Protein 3PPT (pdb70)

Solvent-accessible surface area: 7173 Å² total; per-residue (Å²): 20,79,70,0,40,15,64,0,64,26,86,52,57,120,65,34,45,67,10,7,111,34,11,62,17,45,155,93,49,44,133,65,15,70,86,19,84,5,29,2,54,3,126,49,118,69,82,54,10,36,4,86,32,32,38,148,71,96,58,34,88,27,83,14,46,41,56,109,105,30,112,19,59,14,27,53,45,40,159,8,85,0,47,0,92,75,100,59,70,14,0,24,3,41,4,105,37,107,32,71,3,73,14,16,9,52,18,61,155,48,70,0,46,14,50,11,76,3,115,144,29,77,0,34,14,38,3,112,88,48,120,103,178

Secondary structure (DSSP, 8-state):
-GGG-EEEEEEEEESHHHHHHHHT--HHHHHHHHH---EEEEEEETTEEEEEEE-SS-EEEEEEETT--EEEE-TT--EEEEEEEEETTEEEEEEESSS-EEEEEEEETTEEEEEEEETTEEEEEEEEEEP--

Sequence (133 aa):
AADLAGKWILESSSENNFDDYMKAVGVGMMVMMMRRKKMMANAATPPTQEEIKIDGDSSWSIKTSTTFKTTDISSFTIGQEEFDETTTGDGRKIKKTTCKKIDGNAMIQDDDQKGSSPDSSIILLSSREVKKDDGGKMHMILKKVNDVVCTRRIIYYKRRVDLE

InterPro domains:
  IPR000463 Cytosolic fatty-acid binding [PR00178] (5-27)
  IPR000463 Cytosolic fatty-acid binding [PR00178] (64-80)
  IPR000463 Cytosolic fatty-acid binding [PR00178] (110-130)
  IPR000463 Cytosolic fatty-acid binding [PS00214] (7-24)
  IPR000566 Lipocalin/cytosolic fatty-acid binding domain [PF00061] (6-130)
  IPR012674 Calycin [G3DSA:2.40.128.20] (2-132)
  IPR012674 Calycin [SSF50814] (2-131)
  IPR031259 Intracellular lipid binding protein [PTHR11955] (1-130)

Organism: Doryteuthis pealeii (NCBI:txid1051067)

Radius of gyration: 13.93 Å; Cα contacts (8 Å, |Δi|>4): 381; chains: 1; bounding box: 34×40×31 Å

B-factor: mean 17.5, std 8.35, range [8.61, 55.37]

Foldseek 3Di:
DVVVAAKWKWDDKDQVLVVCVLQPADDVVSVQVVPWTWMWHWDDDPQKIKIWIDTPPWIAIDIDGAQDWDWGQDRSGFIWIWHWHDDPQKIKIWTVDVHTKIWIWGDDPQKIWIWIDTDHTIMIIIIHGDDDD

GO terms:
  GO:0005737 cytoplasm (C, EXP)
  GO:0016020 membrane (C, EXP)

CATH classification: 2.40.128.20

Nearest PDB structures (foldseek):
  3ppt-assembly1_A  TM=1.008E+00  e=1.689E-22  Doryteuthis pealeii
  3pp6-assembly1_A  TM=9.993E-01  e=2.659E-20  Doryteuthis pealeii
  7yf1-assembly1_A  TM=9.808E-01  e=2.018E-14  Mus musculus
  7fzt-assembly1_A  TM=9.781E-01  e=6.315E-14  Homo sapiens
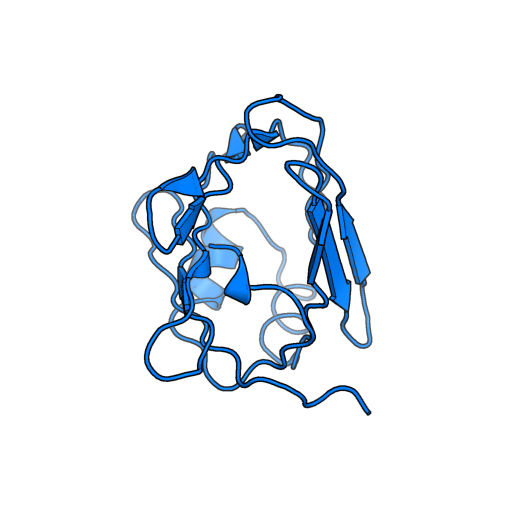  5gkb-assembly1_A  TM=9.488E-01  e=1.789E-13  Drosophila melanogaster

Structure (mmCIF, N/CA/C/O backbone):
data_3PPT
#
_entry.id   3PPT
#
_cell.length_a   40.322
_cell.length_b   49.599
_cell.length_c   60.492
_cell.angle_alpha   90.00
_cell.angle_beta   90.00
_cell.angle_gamma   90.00
#
_symmetry.space_group_name_H-M   'P 21 21 21'
#
loop_
_entity.id
_entity.type
_entity.pdbx_description
1 polymer ReP1-NCXSQ
2 non-polymer 'PALMITOLEIC ACID'
3 water water
#
loop_
_atom_site.group_PDB
_atom_site.id
_atom_site.type_symbol
_atom_site.label_atom_id
_atom_site.label_alt_id
_atom_site.label_comp_id
_atom_site.label_asym_id
_atom_site.label_entity_id
_atom_site.label_seq_id
_atom_site.pdbx_PDB_ins_code
_atom_site.Cartn_x
_atom_site.Cartn_y
_atom_site.C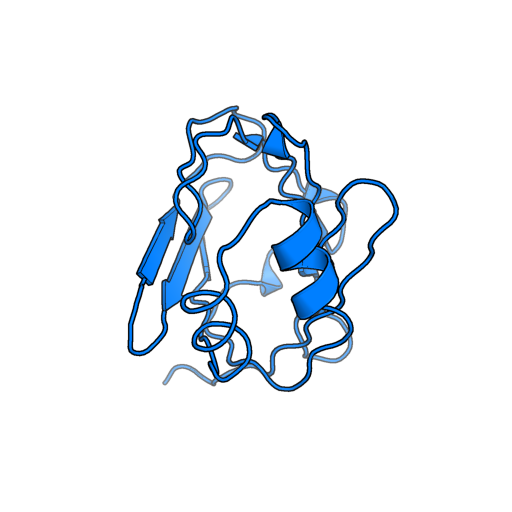artn_z
_atom_site.occupancy
_atom_site.B_iso_or_equiv
_atom_site.auth_seq_id
_atom_site.auth_comp_id
_atom_site.auth_asym_id
_atom_site.auth_atom_id
_atom_site.pdbx_PDB_model_num
ATOM 1 N N . ALA A 1 1 ? 31.236 43.966 -4.573 1.00 17.70 2 ALA A N 1
ATOM 2 C CA . ALA A 1 1 ? 29.861 43.971 -4.087 1.00 16.42 2 ALA A CA 1
ATOM 3 C C . ALA A 1 1 ? 28.997 42.922 -4.784 1.00 15.84 2 ALA A C 1
ATOM 4 O O . ALA A 1 1 ? 27.798 42.832 -4.517 1.00 16.08 2 ALA A O 1
ATOM 6 N N . ALA A 1 2 ? 29.601 42.125 -5.664 1.00 15.68 3 ALA A N 1
ATOM 7 C CA . ALA A 1 2 ? 28.856 41.173 -6.490 1.00 16.42 3 ALA A CA 1
ATOM 8 C C . ALA A 1 2 ? 28.097 40.109 -5.694 1.00 16.36 3 ALA A C 1
ATOM 9 O O . ALA A 1 2 ? 27.090 39.572 -6.166 1.00 17.01 3 ALA A O 1
ATOM 11 N N . ASP A 1 3 ? 28.578 39.793 -4.498 1.00 14.80 4 ASP A N 1
ATOM 12 C CA . ASP A 1 3 ? 27.920 38.792 -3.667 1.00 15.52 4 ASP A CA 1
ATOM 13 C C . ASP A 1 3 ? 26.643 39.272 -2.975 1.00 14.99 4 ASP A C 1
ATOM 14 O O . ASP A 1 3 ? 25.991 38.514 -2.260 1.00 15.48 4 ASP A O 1
ATOM 19 N N . LEU A 1 4 ? 26.265 40.531 -3.184 1.00 13.99 5 LEU A N 1
ATOM 20 C CA . LEU A 1 4 ? 24.974 41.009 -2.703 1.00 12.60 5 LEU A CA 1
ATOM 21 C C . LEU A 1 4 ? 23.825 40.354 -3.461 1.00 13.36 5 LEU A C 1
ATOM 22 O O . LEU A 1 4 ? 22.700 40.343 -2.988 1.00 12.79 5 LEU A O 1
ATOM 27 N N . ALA A 1 5 ? 24.119 39.789 -4.631 1.00 13.36 6 ALA A N 1
ATOM 28 C CA . ALA A 1 5 ? 23.091 39.096 -5.402 1.00 14.65 6 ALA A CA 1
ATOM 29 C C . ALA A 1 5 ? 22.467 37.962 -4.602 1.00 14.63 6 ALA A C 1
ATOM 30 O O . ALA A 1 5 ? 23.160 37.223 -3.895 1.00 14.61 6 ALA A O 1
ATOM 32 N N . GLY A 1 6 ? 21.153 37.840 -4.722 1.00 13.96 7 GLY A N 1
ATOM 33 C CA . GLY A 1 6 ? 20.419 36.731 -4.137 1.00 14.14 7 GLY A CA 1
ATOM 34 C C . GLY A 1 6 ? 19.257 37.231 -3.307 1.00 13.08 7 GLY A C 1
ATOM 35 O O . GLY A 1 6 ? 18.761 38.344 -3.515 1.00 14.09 7 GLY A O 1
ATOM 36 N N . LYS A 1 7 ? 18.819 36.409 -2.361 1.00 12.37 8 LYS A N 1
ATOM 37 C CA . LYS A 1 7 ? 17.681 36.754 -1.520 1.00 11.71 8 LYS A CA 1
ATOM 38 C C . LYS A 1 7 ? 18.105 36.829 -0.064 1.00 11.71 8 LYS A C 1
ATOM 39 O O . LYS A 1 7 ? 18.936 36.036 0.402 1.00 12.49 8 LYS A O 1
ATOM 45 N N . TRP A 1 8 ? 17.521 37.788 0.649 1.00 11.17 9 TRP A N 1
ATOM 46 C CA . TRP A 1 8 ? 17.914 38.141 2.004 1.00 10.79 9 TRP A CA 1
ATOM 47 C C . TRP A 1 8 ? 16.661 38.356 2.836 1.00 10.85 9 TRP A C 1
ATOM 48 O O . TRP A 1 8 ? 15.664 38.856 2.322 1.00 11.69 9 TRP A O 1
ATOM 59 N N . ILE A 1 9 ? 16.710 38.028 4.121 1.00 11.26 10 ILE A N 1
ATOM 60 C CA . ILE A 1 9 ? 15.583 38.306 5.015 1.00 11.33 10 ILE A CA 1
ATOM 61 C C . ILE A 1 9 ? 16.087 38.954 6.310 1.00 10.35 10 ILE A C 1
ATOM 62 O O . ILE A 1 9 ? 17.144 38.593 6.816 1.00 10.96 10 ILE A O 1
ATOM 67 N N . LEU A 1 10 ? 15.349 39.933 6.828 1.00 10.06 11 LEU A N 1
ATOM 68 C CA . LEU A 1 10 ? 15.825 40.690 7.978 1.00 10.40 11 LEU A CA 1
ATOM 69 C C . LEU A 1 10 ? 16.026 39.795 9.189 1.00 10.77 11 LEU A C 1
ATOM 70 O O . LEU A 1 10 ? 15.136 39.021 9.532 1.00 12.10 11 LEU A O 1
ATOM 75 N N . GLU A 1 11 ? 17.175 39.938 9.843 1.00 11.22 12 GLU A N 1
ATOM 76 C CA . GLU A 1 11 ? 17.462 39.231 11.088 1.00 12.90 12 GLU A CA 1
ATOM 77 C C . GLU A 1 11 ? 17.507 40.149 12.317 1.00 13.45 12 GLU A C 1
ATOM 78 O O . GLU A 1 11 ? 16.971 39.801 13.372 1.00 15.73 12 GLU A O 1
ATOM 84 N N A SER A 1 12 ? 18.136 41.315 12.184 0.69 12.67 13 SER A N 1
ATOM 85 N N B SER A 1 12 ? 18.146 41.309 12.172 0.31 13.22 13 SER A N 1
ATOM 86 C CA A SER A 1 12 ? 18.235 42.243 13.305 0.69 12.85 13 SER A CA 1
ATOM 87 C CA B SER A 1 12 ? 18.295 42.252 13.275 0.31 13.31 13 SER A CA 1
ATOM 88 C C A SER A 1 12 ? 18.202 43.683 12.831 0.69 12.15 13 SER A C 1
ATOM 89 C C B SER A 1 12 ? 18.142 43.687 12.802 0.31 12.76 13 SER A C 1
ATOM 90 O O A SER A 1 12 ? 18.551 43.985 11.690 0.69 11.19 13 SER A O 1
ATOM 91 O O B SER A 1 12 ? 18.347 43.990 11.628 0.31 12.76 13 SER A O 1
ATOM 96 N N . SER A 1 13 ? 17.797 44.572 13.730 1.00 12.24 14 SER A N 1
ATOM 97 C CA . SER A 1 13 ? 17.672 45.981 13.411 1.00 12.51 14 SER A CA 1
ATOM 98 C C . SER A 1 13 ? 17.985 46.829 14.632 1.00 13.85 14 SER A C 1
ATOM 99 O O . SER A 1 13 ? 17.574 46.507 15.745 1.00 15.50 14 SER A O 1
ATOM 102 N N . GLU A 1 14 ? 18.698 47.929 14.404 1.00 12.75 15 GLU A N 1
ATOM 103 C CA . GLU A 1 14 ? 19.023 48.884 15.447 1.00 12.87 15 GLU A CA 1
ATOM 104 C C . GLU A 1 14 ? 18.765 50.301 14.937 1.00 12.33 15 GLU A C 1
ATOM 105 O O . GLU A 1 14 ? 19.280 50.686 13.879 1.00 12.70 15 GLU A O 1
ATOM 111 N N A ASN A 1 15 ? 17.930 51.028 15.678 0.60 12.44 16 ASN A N 1
ATOM 112 N N B ASN A 1 15 ? 17.973 51.070 15.685 0.40 12.97 16 ASN A N 1
ATOM 113 C CA A ASN A 1 15 ? 17.667 52.455 15.460 0.60 12.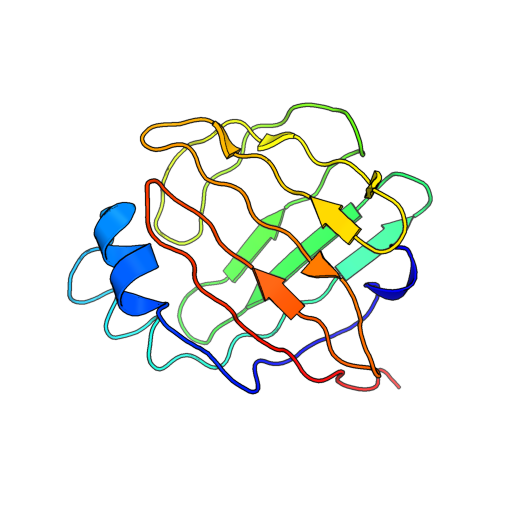67 16 ASN A CA 1
ATOM 114 C CA B ASN A 1 15 ? 17.717 52.495 15.405 0.40 13.41 16 ASN A CA 1
ATOM 115 C C A ASN A 1 15 ? 16.861 52.784 14.198 0.60 12.06 16 ASN A C 1
ATOM 116 C C B ASN A 1 15 ? 16.826 52.807 14.202 0.40 12.44 16 ASN A C 1
ATOM 117 O O A ASN A 1 15 ? 16.931 53.898 13.687 0.60 12.10 16 ASN A O 1
ATOM 118 O O B ASN A 1 15 ? 16.809 53.942 13.729 0.40 12.25 16 ASN A O 1
ATOM 127 N N . PHE A 1 16 ? 16.082 51.825 13.710 1.00 12.30 17 PHE A N 1
ATOM 128 C CA . PHE A 1 16 ? 15.243 52.059 12.532 1.00 11.03 17 PHE A CA 1
ATOM 129 C C . PHE A 1 16 ? 14.138 53.083 12.800 1.00 10.57 17 PHE A C 1
ATOM 130 O O . PHE A 1 16 ? 13.808 53.879 11.926 1.00 10.74 17 PHE A O 1
ATOM 138 N N . ASP A 1 17 ? 13.571 53.077 14.005 1.00 11.16 18 ASP A N 1
ATOM 139 C CA . ASP A 1 17 ? 12.496 54.021 14.303 1.00 11.60 18 ASP A CA 1
ATOM 140 C C . ASP A 1 17 ? 12.998 55.475 14.214 1.00 11.05 18 ASP A C 1
ATOM 141 O O . ASP A 1 17 ? 12.334 56.334 13.624 1.00 11.35 18 ASP A O 1
ATOM 146 N N . ASP A 1 18 ? 14.168 55.750 14.786 1.00 11.65 19 ASP A N 1
ATOM 147 C CA . ASP A 1 18 ? 14.725 57.097 14.688 1.00 12.80 19 ASP A CA 1
ATOM 148 C C . ASP A 1 18 ? 15.072 57.475 13.239 1.00 12.10 19 ASP A C 1
ATOM 149 O O . ASP A 1 18 ? 14.899 58.629 12.852 1.00 13.12 19 ASP A O 1
ATOM 154 N N . TYR A 1 19 ? 15.544 56.511 12.444 1.00 11.73 20 TYR A N 1
ATOM 155 C CA . TYR A 1 19 ? 15.779 56.746 11.024 1.00 10.94 20 TYR A CA 1
ATOM 156 C C . TYR A 1 19 ? 14.467 57.199 10.361 1.00 11.32 20 TYR A C 1
ATOM 157 O O . TYR A 1 19 ? 14.416 58.224 9.662 1.00 11.49 20 TYR A O 1
ATOM 166 N N . MET A 1 20 ? 13.401 56.428 10.570 1.00 10.55 21 MET A N 1
ATOM 167 C CA . MET A 1 20 ? 12.115 56.774 9.984 1.00 11.07 21 MET A CA 1
ATOM 168 C C . MET A 1 20 ? 11.582 58.125 10.473 1.00 11.49 21 MET A C 1
ATOM 169 O O . MET A 1 20 ? 11.038 58.884 9.681 1.00 11.74 21 MET A O 1
ATOM 174 N N . LYS A 1 21 ? 11.740 58.431 11.760 1.00 11.52 22 LYS A N 1
ATOM 175 C CA . LYS A 1 21 ? 11.322 59.739 12.265 1.00 13.30 22 LYS A CA 1
ATOM 176 C C . LYS A 1 21 ? 12.079 60.860 11.558 1.00 13.56 22 LYS A C 1
ATOM 177 O O . LYS A 1 21 ? 11.492 61.875 11.201 1.00 15.02 22 LYS A O 1
ATOM 183 N N . ALA A 1 22 ? 13.371 60.654 11.315 1.00 13.32 23 ALA A N 1
ATOM 184 C CA . ALA A 1 22 ? 14.206 61.685 10.707 1.00 13.77 23 ALA A CA 1
ATOM 185 C C . ALA A 1 22 ? 13.788 61.961 9.267 1.00 14.27 23 ALA A C 1
ATOM 186 O O . ALA A 1 22 ? 13.918 63.088 8.797 1.00 16.62 23 ALA A O 1
ATOM 188 N N . VAL A 1 23 ? 13.271 60.952 8.566 1.00 13.09 24 VAL A N 1
ATOM 189 C CA . VAL A 1 23 ? 12.835 61.181 7.187 1.00 13.55 24 VAL A CA 1
ATOM 190 C C . V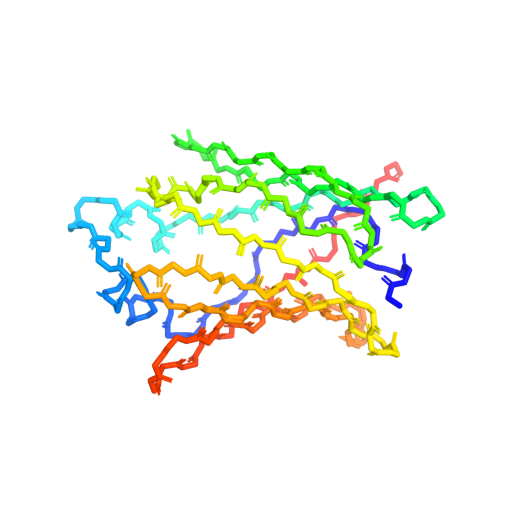AL A 1 23 ? 11.349 61.531 7.099 1.00 14.95 24 VAL A C 1
ATOM 191 O O . VAL A 1 23 ? 10.841 61.804 6.017 1.00 17.03 24 VAL A O 1
ATOM 195 N N . GLY A 1 24 ? 10.658 61.532 8.237 1.00 13.50 25 GLY A N 1
ATOM 196 C CA . GLY A 1 24 ? 9.295 62.037 8.289 1.00 13.91 25 GLY A CA 1
ATOM 197 C C . GLY A 1 24 ? 8.184 61.005 8.185 1.00 13.47 25 GLY A C 1
ATOM 198 O O . GLY A 1 24 ? 7.038 61.361 7.903 1.00 15.23 25 GLY A O 1
ATOM 199 N N . VAL A 1 25 ? 8.493 59.730 8.418 1.00 12.86 26 VAL A N 1
ATOM 200 C CA . VAL A 1 25 ? 7.464 58.689 8.341 1.00 12.86 26 VAL A CA 1
ATOM 201 C C . VAL A 1 25 ? 6.442 58.867 9.461 1.00 13.18 26 VAL A C 1
ATOM 202 O O . VAL A 1 25 ? 6.805 59.107 10.610 1.00 13.91 26 VAL A O 1
ATOM 206 N N . GLY A 1 26 ? 5.162 58.753 9.114 1.00 13.21 27 GLY A N 1
ATOM 207 C CA . GLY A 1 26 ? 4.084 58.900 10.064 1.00 14.83 27 GLY A CA 1
ATOM 208 C C . GLY A 1 26 ? 3.953 57.736 11.022 1.00 14.03 27 GLY A C 1
ATOM 209 O O . GLY A 1 26 ? 4.540 56.676 10.845 1.00 13.30 27 GLY A O 1
ATOM 210 N N . MET A 1 27 ? 3.134 57.938 12.034 1.00 14.70 28 MET A N 1
ATOM 211 C CA A MET A 1 27 ? 2.996 56.985 13.122 0.71 15.58 28 MET A CA 1
ATOM 212 C CA B MET A 1 27 ? 3.021 56.984 13.121 0.29 15.02 28 MET A CA 1
ATOM 213 C C . MET A 1 27 ? 2.552 55.586 12.686 1.00 13.96 28 MET A C 1
ATOM 214 O O . MET A 1 27 ? 3.146 54.573 13.078 1.00 13.47 28 MET A O 1
ATOM 223 N N . VAL A 1 28 ? 1.499 55.522 11.885 1.00 14.14 29 VAL A N 1
ATOM 224 C CA . VAL A 1 28 ? 0.952 54.233 11.487 1.00 13.91 29 VAL A CA 1
ATOM 225 C C . VAL A 1 28 ? 1.948 53.460 10.625 1.00 12.77 29 VAL A C 1
ATOM 226 O O . VAL A 1 28 ? 2.160 52.258 10.822 1.00 13.20 29 VAL A O 1
ATOM 230 N N A MET A 1 29 ? 2.562 54.152 9.669 0.55 11.41 30 MET A N 1
ATOM 231 N N B MET A 1 29 ? 2.592 54.148 9.689 0.36 13.61 30 MET A N 1
ATOM 232 N N C MET A 1 29 ? 2.564 54.140 9.664 0.09 14.14 30 MET A N 1
ATOM 233 C CA A MET A 1 29 ? 3.531 53.506 8.796 0.55 11.28 30 MET A CA 1
ATOM 234 C CA B MET A 1 29 ? 3.575 53.480 8.850 0.36 15.12 30 MET A CA 1
ATOM 235 C CA C MET A 1 29 ? 3.521 53.478 8.785 0.09 15.55 30 MET A CA 1
ATOM 236 C C A MET A 1 29 ? 4.755 53.047 9.581 0.55 10.14 30 MET A C 1
ATOM 237 C C B MET A 1 29 ? 4.802 53.032 9.649 0.36 13.61 30 MET A C 1
ATOM 238 C C C MET A 1 29 ? 4.874 53.289 9.466 0.09 15.78 30 MET A C 1
ATOM 239 O O A MET A 1 29 ? 5.293 51.968 9.314 0.55 10.35 30 MET A O 1
ATOM 240 O O B MET A 1 29 ? 5.369 51.972 9.371 0.36 13.67 30 MET A O 1
ATOM 241 O O C MET A 1 29 ? 5.488 52.227 9.364 0.09 15.98 30 MET A O 1
ATOM 254 N N A ARG A 1 30 ? 5.186 53.838 10.564 0.55 9.51 31 ARG A N 1
ATOM 255 N N B ARG A 1 30 ? 5.203 53.817 10.648 0.36 12.38 31 ARG A N 1
ATOM 256 C CA A ARG A 1 30 ? 6.289 53.388 11.413 0.55 10.18 31 ARG A CA 1
ATOM 257 C CA B ARG A 1 30 ? 6.309 53.398 11.510 0.36 11.95 31 ARG A CA 1
ATOM 258 C C A ARG A 1 30 ? 5.927 52.127 12.193 0.55 9.22 31 ARG A C 1
ATOM 259 C C B ARG A 1 30 ? 6.000 52.088 12.234 0.36 11.52 31 ARG A C 1
ATOM 260 O O A ARG A 1 30 ? 6.753 51.231 12.344 0.55 9.29 31 ARG A O 1
ATOM 261 O O B ARG A 1 30 ? 6.855 51.209 12.319 0.36 12.18 31 ARG A O 1
ATOM 276 N N A LYS A 1 31 ? 4.693 52.051 12.681 0.55 9.14 32 LYS A N 1
ATOM 277 N N B LYS A 1 31 ? 4.780 51.958 12.750 0.36 10.79 32 LYS A N 1
ATOM 278 C CA A LYS A 1 31 ? 4.239 50.855 13.381 0.55 10.40 32 LYS A CA 1
ATOM 279 C CA B LYS A 1 31 ? 4.373 50.722 13.414 0.36 10.47 32 LYS A CA 1
ATOM 280 C C A LYS A 1 31 ? 4.407 49.629 12.483 0.55 10.59 32 LYS A C 1
ATOM 281 C C B LYS A 1 31 ? 4.524 49.544 12.454 0.36 10.20 32 LYS A C 1
ATOM 282 O O A LYS A 1 31 ? 4.969 48.609 12.891 0.55 11.34 32 LYS A O 1
ATOM 283 O O B LYS A 1 31 ? 5.133 48.526 12.788 0.36 9.99 32 LYS A O 1
ATOM 294 N N A MET A 1 32 ? 3.932 49.744 11.248 0.55 10.56 33 MET A N 1
ATOM 295 N N B MET A 1 32 ? 3.963 49.691 11.259 0.36 10.42 33 MET A N 1
ATOM 296 C CA A MET A 1 32 ? 4.004 48.635 10.301 0.55 10.69 33 MET A CA 1
ATOM 297 C CA B MET A 1 32 ? 4.001 48.627 10.261 0.36 10.60 33 MET A CA 1
ATOM 298 C C A MET A 1 32 ? 5.445 48.294 9.923 0.55 10.05 33 MET A C 1
ATOM 299 C C B MET A 1 32 ? 5.431 48.288 9.855 0.36 10.23 33 MET A C 1
ATOM 300 O O A MET A 1 32 ? 5.835 47.129 9.904 0.55 10.72 33 MET A O 1
ATOM 301 O O B MET A 1 32 ? 5.803 47.121 9.758 0.36 10.78 33 MET A O 1
ATOM 310 N N . ALA A 1 33 ? 6.237 49.317 9.630 1.00 10.39 34 ALA A N 1
ATOM 311 C CA . ALA A 1 33 ? 7.602 49.116 9.189 1.00 10.76 34 ALA A CA 1
ATOM 312 C C . ALA A 1 33 ? 8.483 48.548 10.288 1.00 11.21 34 ALA A C 1
ATOM 313 O O . ALA A 1 33 ? 9.310 47.689 10.010 1.00 12.68 34 ALA A O 1
ATOM 315 N N . ASN A 1 34 ? 8.318 49.022 11.526 1.00 11.64 35 ASN A N 1
ATOM 316 C CA . ASN A 1 34 ? 9.089 48.477 12.637 1.00 12.21 35 ASN A CA 1
ATOM 317 C C . ASN A 1 34 ? 8.810 46.990 12.850 1.00 13.14 35 ASN A C 1
ATOM 318 O O . ASN A 1 34 ? 9.722 46.220 13.176 1.00 14.78 35 ASN A O 1
ATOM 323 N N . ALA A 1 35 ? 7.553 46.588 12.667 1.00 12.65 36 ALA A N 1
ATOM 324 C CA . ALA A 1 35 ? 7.140 45.208 12.903 1.00 13.91 36 ALA A CA 1
ATOM 325 C C . ALA A 1 35 ? 7.453 44.286 11.731 1.00 13.76 36 ALA A C 1
ATOM 326 O O . ALA A 1 35 ? 7.362 43.071 11.862 1.00 15.84 36 ALA A O 1
ATOM 328 N N . ALA A 1 36 ? 7.801 44.861 10.585 1.00 12.51 37 ALA A N 1
ATOM 329 C CA . ALA A 1 36 ? 8.003 44.075 9.375 1.00 12.39 37 ALA A CA 1
ATOM 330 C C . ALA A 1 36 ? 9.250 43.200 9.429 1.00 12.47 37 ALA A C 1
ATOM 331 O O . ALA A 1 36 ? 10.214 43.497 10.141 1.00 12.67 37 ALA A O 1
ATOM 333 N N . THR A 1 37 ? 9.235 42.148 8.621 1.00 12.74 38 THR A N 1
ATOM 334 C CA . THR A 1 37 ? 10.409 41.313 8.396 1.00 13.43 38 THR A CA 1
ATOM 335 C C . THR A 1 37 ? 10.642 41.264 6.891 1.00 12.14 38 THR A C 1
ATOM 336 O O . THR A 1 37 ? 10.325 40.280 6.232 1.00 13.11 38 THR A O 1
ATOM 340 N N A PRO A 1 38 ? 11.206 42.338 6.336 0.57 10.47 39 PRO A N 1
ATOM 341 N N B PRO A 1 38 ? 11.198 42.349 6.334 0.43 11.39 39 PRO A N 1
ATOM 342 C CA A PRO A 1 38 ? 11.319 42.422 4.879 0.57 10.15 39 PRO A CA 1
ATOM 343 C CA B PRO A 1 38 ? 11.302 42.436 4.876 0.43 11.27 39 PRO A CA 1
ATOM 344 C C A PRO A 1 38 ? 12.298 41.435 4.275 0.57 9.35 39 PRO A C 1
ATOM 345 C C B PRO A 1 38 ? 12.294 41.456 4.272 0.43 10.22 39 PRO A C 1
ATOM 346 O O A PRO A 1 38 ? 13.260 40.988 4.919 0.57 10.62 39 PRO A O 1
ATOM 347 O O B PRO A 1 38 ? 13.255 41.029 4.922 0.43 11.26 39 PRO A O 1
ATOM 354 N N . THR A 1 39 ? 12.048 41.113 3.015 1.00 9.50 40 THR A N 1
ATOM 355 C CA . THR A 1 39 ? 13.041 40.438 2.200 1.00 9.79 40 THR A CA 1
ATOM 356 C C . THR A 1 39 ? 13.595 41.430 1.187 1.00 10.05 40 THR A C 1
ATOM 357 O O . THR A 1 39 ? 12.897 42.355 0.754 1.00 11.01 40 THR A O 1
ATOM 361 N N . GLN A 1 40 ? 14.842 41.214 0.791 1.00 9.78 41 GLN A N 1
ATOM 362 C CA . GLN A 1 40 ? 15.417 41.917 -0.348 1.00 10.36 41 GLN A CA 1
ATOM 363 C C . GLN A 1 40 ? 15.885 40.888 -1.355 1.00 10.85 41 GLN A C 1
ATOM 364 O O . GLN A 1 40 ? 16.555 39.905 -0.999 1.00 12.01 41 GLN A O 1
ATOM 370 N N A GLU A 1 41 ? 15.496 41.076 -2.609 0.39 11.50 42 GLU A N 1
ATOM 371 N N B GLU A 1 41 ? 15.547 41.123 -2.614 0.61 11.06 42 GLU A N 1
ATOM 372 C CA A GLU A 1 41 ? 16.035 40.260 -3.683 0.39 12.23 42 GLU A CA 1
ATOM 373 C CA B GLU A 1 41 ? 16.030 40.295 -3.700 0.61 11.31 42 GLU A CA 1
ATOM 374 C C A GLU A 1 41 ? 16.821 41.161 -4.612 0.39 11.90 42 GLU A C 1
ATOM 375 C C B GLU A 1 41 ? 16.821 41.170 -4.635 0.61 11.52 42 GLU A C 1
ATOM 376 O O A GLU A 1 41 ? 16.294 42.139 -5.143 0.39 11.89 42 GLU A O 1
ATOM 377 O O B GLU A 1 41 ? 16.302 42.146 -5.183 0.61 11.82 42 GLU A O 1
ATOM 388 N N . ILE A 1 42 ? 18.093 40.825 -4.783 1.00 11.81 43 ILE A N 1
ATOM 389 C CA . ILE A 1 42 ? 19.032 41.659 -5.505 1.00 12.11 43 ILE A CA 1
ATOM 390 C C . ILE A 1 42 ? 19.536 40.877 -6.704 1.00 12.61 43 ILE A C 1
ATOM 391 O O . ILE A 1 42 ? 19.973 39.726 -6.577 1.00 13.59 43 ILE A O 1
ATOM 396 N N . LYS A 1 43 ? 19.432 41.498 -7.871 1.00 13.04 44 LYS A N 1
ATOM 397 C CA . LYS A 1 43 ? 19.926 40.914 -9.111 1.00 14.79 44 LYS A CA 1
ATOM 398 C C . LYS A 1 43 ? 20.982 41.829 -9.696 1.00 14.14 44 LYS A C 1
ATOM 399 O O . LYS A 1 43 ? 20.856 43.057 -9.625 1.00 13.26 44 LYS A O 1
ATOM 405 N N . ILE A 1 44 ? 22.029 41.230 -10.258 1.00 13.99 45 ILE A N 1
ATOM 406 C CA . ILE A 1 44 ? 23.131 41.987 -10.823 1.00 14.53 45 ILE A CA 1
ATOM 407 C C . ILE A 1 44 ? 23.513 41.383 -12.160 1.00 15.09 45 ILE A C 1
ATOM 408 O O . ILE A 1 44 ? 23.718 40.168 -12.271 1.00 16.24 45 ILE A O 1
ATOM 413 N N . ASP A 1 45 ? 23.584 42.230 -13.179 1.00 15.89 46 ASP A N 1
ATOM 414 C CA . ASP A 1 45 ? 24.064 41.819 -14.496 1.00 17.59 46 ASP A CA 1
ATOM 415 C C . ASP A 1 45 ? 25.035 42.901 -14.961 1.00 18.31 46 ASP A C 1
ATOM 416 O O . ASP A 1 45 ? 24.619 43.965 -15.427 1.00 18.08 46 ASP A O 1
ATOM 421 N N . GLY A 1 46 ? 26.330 42.631 -14.824 1.00 19.70 47 GLY A N 1
ATOM 422 C CA . GLY A 1 46 ? 27.340 43.629 -15.125 1.00 19.94 47 GLY A CA 1
ATOM 423 C C . GLY A 1 46 ? 27.194 44.800 -14.171 1.00 20.21 47 GLY A C 1
ATOM 424 O O . GLY A 1 46 ? 27.286 44.627 -12.953 1.00 21.90 47 GLY A O 1
ATOM 425 N N . ASP A 1 47 ? 26.946 45.990 -14.711 1.00 18.73 48 ASP A N 1
ATOM 426 C CA . ASP A 1 47 ? 26.713 47.158 -13.862 1.00 18.27 48 ASP A CA 1
ATOM 427 C C . ASP A 1 47 ? 25.230 47.509 -13.737 1.00 16.91 48 ASP A C 1
ATOM 428 O O . ASP A 1 47 ? 24.878 48.603 -13.302 1.00 16.63 48 ASP A O 1
ATOM 433 N N A SER A 1 48 ? 24.372 46.581 -14.149 0.54 16.07 49 SER A N 1
ATOM 434 N N B SER A 1 48 ? 24.375 46.561 -14.107 0.46 16.33 49 SER A N 1
ATOM 435 C CA A SER A 1 48 ? 22.933 46.737 -13.987 0.54 14.93 49 SER A CA 1
ATOM 436 C CA B SER A 1 48 ? 22.932 46.725 -14.005 0.46 15.38 49 SER A CA 1
ATOM 437 C C A SER A 1 48 ? 22.473 46.007 -12.732 0.54 14.20 49 SER A C 1
ATOM 438 C C B SER A 1 48 ? 22.412 45.984 -12.772 0.46 14.32 49 SER A C 1
ATOM 439 O O A SER A 1 48 ? 22.822 44.844 -12.510 0.54 14.72 49 SER A O 1
ATOM 440 O O B SER A 1 48 ? 22.667 44.788 -12.604 0.46 14.56 49 SER A O 1
ATOM 445 N N . TRP A 1 49 ? 21.685 46.699 -11.917 1.00 12.73 50 TRP A N 1
ATOM 446 C CA . TRP A 1 49 ? 21.182 46.150 -10.662 1.00 12.27 50 TRP A CA 1
ATOM 447 C C . TRP A 1 49 ? 19.676 46.283 -10.561 1.00 11.51 50 TRP A C 1
ATOM 448 O O . TRP A 1 49 ? 19.087 47.210 -11.109 1.00 12.71 50 TRP A O 1
ATOM 459 N N . SER A 1 50 ? 19.057 45.361 -9.831 1.00 12.57 51 SER A N 1
ATOM 460 C CA . SER A 1 50 ? 17.703 45.589 -9.348 1.00 13.22 51 SER A CA 1
ATOM 461 C C . SER A 1 50 ? 17.571 45.112 -7.914 1.00 12.02 51 SER A C 1
ATOM 462 O O . SER A 1 50 ? 18.216 44.143 -7.504 1.00 12.28 51 SER A O 1
ATOM 465 N N . ILE A 1 51 ? 16.751 45.818 -7.148 1.00 11.09 52 ILE A N 1
ATOM 466 C CA . ILE A 1 51 ? 16.505 45.448 -5.759 1.00 10.59 52 ILE A CA 1
ATOM 467 C C . ILE A 1 51 ? 15.020 45.536 -5.472 1.00 10.39 52 ILE A C 1
ATOM 468 O O . ILE A 1 51 ? 14.412 46.604 -5.605 1.00 10.13 52 ILE A O 1
ATOM 473 N N . LYS A 1 52 ? 14.440 44.400 -5.094 1.00 10.30 53 LYS A N 1
ATOM 474 C CA . LYS A 1 52 ? 13.041 44.331 -4.686 1.00 10.45 53 LYS A CA 1
ATOM 475 C C . LYS A 1 52 ? 12.991 44.126 -3.182 1.00 9.50 53 LYS A C 1
ATOM 476 O O . LYS A 1 52 ? 13.537 43.148 -2.664 1.00 10.39 53 LYS A O 1
ATOM 482 N N . THR A 1 53 ? 12.338 45.049 -2.481 1.00 9.66 54 THR A N 1
ATOM 483 C CA . THR A 1 53 ? 12.176 44.929 -1.033 1.00 10.15 54 THR A CA 1
ATOM 484 C C . THR A 1 53 ? 10.709 44.694 -0.754 1.00 9.98 54 THR A C 1
ATOM 485 O O . THR A 1 53 ? 9.877 45.522 -1.121 1.00 11.08 54 THR A O 1
ATOM 489 N N . SER A 1 54 ? 10.400 43.563 -0.124 1.00 8.84 55 SER A N 1
ATOM 490 C CA . SER A 1 54 ? 9.011 43.117 0.034 1.00 10.20 55 SER A CA 1
ATOM 491 C C . SER A 1 54 ? 8.610 42.995 1.495 1.00 9.20 55 SER A C 1
ATOM 492 O O . SER A 1 54 ? 9.381 42.498 2.313 1.00 10.04 55 SER A O 1
ATOM 495 N N . THR A 1 55 ? 7.393 43.435 1.810 1.00 10.08 56 THR A N 1
ATOM 496 C CA . THR A 1 55 ? 6.764 43.201 3.107 1.00 9.71 56 THR A CA 1
ATOM 497 C C . THR A 1 55 ? 5.306 42.824 2.856 1.00 10.54 56 THR A C 1
ATOM 498 O O . THR A 1 55 ? 4.853 42.826 1.718 1.00 10.27 56 THR A O 1
ATOM 502 N N . THR A 1 56 ? 4.554 42.568 3.921 1.00 10.40 57 THR A N 1
ATOM 503 C CA . THR A 1 56 ? 3.148 42.217 3.750 1.00 11.29 57 THR A CA 1
ATOM 504 C C . THR A 1 56 ? 2.279 43.393 3.315 1.00 10.23 57 THR A C 1
ATOM 505 O O . THR A 1 56 ? 1.159 43.178 2.852 1.00 11.67 57 THR A O 1
ATOM 509 N N . PHE A 1 57 ? 2.780 44.621 3.478 1.00 9.89 58 PHE A N 1
ATOM 510 C CA . PHE A 1 57 ? 1.969 45.821 3.252 1.00 10.54 58 PHE A CA 1
ATOM 511 C C . PHE A 1 57 ? 2.490 46.724 2.137 1.00 11.43 58 PHE A C 1
ATOM 512 O O . PHE A 1 57 ? 1.763 47.595 1.681 1.00 13.11 58 PHE A O 1
ATOM 520 N N . LYS A 1 58 ? 3.738 46.526 1.711 1.00 11.19 59 LYS A N 1
ATOM 521 C CA . LYS A 1 58 ? 4.366 47.406 0.724 1.00 11.48 59 LYS A CA 1
ATOM 522 C C . LYS A 1 58 ? 5.584 46.745 0.096 1.00 11.17 59 LYS A C 1
ATOM 523 O O . LYS A 1 58 ? 6.380 46.116 0.788 1.00 12.11 59 LYS A O 1
ATOM 529 N N . THR A 1 59 ? 5.733 46.912 -1.212 1.00 10.82 60 THR A N 1
ATOM 530 C CA . THR A 1 59 ? 6.929 46.464 -1.925 1.00 11.75 60 THR A CA 1
ATOM 531 C C . THR A 1 59 ? 7.529 47.625 -2.695 1.00 11.63 60 THR A C 1
ATOM 532 O O . THR A 1 59 ? 6.798 48.436 -3.273 1.00 13.69 60 THR A O 1
ATOM 536 N N . THR A 1 60 ? 8.853 47.734 -2.668 1.00 11.25 61 THR A N 1
ATOM 537 C CA . THR A 1 60 ? 9.557 48.674 -3.525 1.00 11.46 61 THR A CA 1
ATOM 538 C C . THR A 1 60 ? 10.409 47.912 -4.521 1.00 11.52 61 THR A C 1
ATOM 539 O O . THR A 1 60 ? 10.915 46.824 -4.233 1.00 11.41 61 THR A O 1
ATOM 543 N N . ASP A 1 61 ? 10.555 48.505 -5.697 1.00 13.16 62 ASP A N 1
ATOM 544 C CA . ASP A 1 61 ? 11.395 47.967 -6.745 1.00 14.72 62 ASP A CA 1
ATOM 545 C C . ASP A 1 61 ? 12.210 49.092 -7.320 1.00 15.29 62 ASP A C 1
ATOM 546 O O . ASP A 1 61 ? 11.668 50.143 -7.681 1.00 18.72 62 ASP A O 1
ATOM 551 N N . ILE A 1 62 ? 13.512 48.882 -7.424 1.00 13.54 63 ILE A N 1
ATOM 552 C CA . ILE A 1 62 ? 14.332 49.820 -8.155 1.00 13.49 63 ILE A CA 1
ATOM 553 C C . ILE A 1 62 ? 15.256 49.068 -9.093 1.00 12.63 63 ILE A C 1
ATOM 554 O O . ILE A 1 62 ? 15.657 47.927 -8.824 1.00 12.66 63 ILE A O 1
ATOM 559 N N A SER A 1 63 ? 15.572 49.696 -10.218 0.68 12.37 64 SER A N 1
ATOM 560 N N B SER A 1 63 ? 15.580 49.718 -10.204 0.32 12.66 64 SER A N 1
ATOM 561 C CA A SER A 1 63 ? 16.596 49.171 -11.109 0.68 12.12 64 SER A CA 1
ATOM 562 C CA B SER A 1 63 ? 16.550 49.206 -11.158 0.32 12.81 64 SER A CA 1
ATOM 563 C C A SER A 1 63 ? 17.440 50.339 -11.581 0.68 11.65 64 SER A C 1
ATOM 564 C C B SER A 1 63 ? 17.452 50.370 -11.523 0.32 12.21 64 SER A C 1
ATOM 565 O O A SER A 1 63 ? 16.933 51.444 -11.780 0.68 13.04 64 SER A O 1
ATOM 566 O O B SER A 1 63 ? 16.991 51.509 -11.611 0.32 12.55 64 SER A O 1
ATOM 571 N N . PHE A 1 64 ? 18.737 50.097 -11.715 1.00 12.02 65 PHE A N 1
ATOM 572 C CA . PHE A 1 64 ? 19.678 51.169 -11.977 1.00 12.67 65 PHE A CA 1
ATOM 573 C C . PHE A 1 64 ? 20.958 50.656 -12.582 1.00 13.47 65 PHE A C 1
ATOM 574 O O . PHE A 1 64 ? 21.240 49.463 -12.569 1.00 14.23 65 PHE A O 1
ATOM 582 N N . THR A 1 65 ? 21.721 51.594 -13.120 1.00 14.05 66 THR A N 1
ATOM 583 C CA . THR A 1 65 ? 23.065 51.346 -13.603 1.00 15.26 66 THR A CA 1
ATOM 584 C C . THR A 1 65 ? 24.012 52.021 -12.624 1.00 14.39 66 THR A C 1
ATOM 585 O O . THR A 1 65 ? 23.795 53.172 -12.254 1.00 14.25 66 THR A O 1
ATOM 589 N N . ILE A 1 66 ? 25.047 51.308 -12.191 1.00 13.88 67 ILE A N 1
ATOM 590 C CA . ILE A 1 66 ? 26.044 51.895 -11.302 1.00 15.03 67 ILE A CA 1
ATOM 591 C C . ILE A 1 66 ? 26.593 53.189 -11.906 1.00 15.27 67 ILE A C 1
ATOM 592 O O . ILE A 1 66 ? 26.965 53.227 -13.078 1.00 16.81 67 ILE A O 1
ATOM 597 N N . GLY A 1 67 ? 26.605 54.255 -11.109 1.00 15.13 68 GLY A N 1
ATOM 598 C CA . GLY A 1 67 ? 27.147 55.535 -11.532 1.00 16.16 68 GLY A CA 1
ATOM 599 C C . GLY A 1 67 ? 26.167 56.471 -12.213 1.00 16.83 68 GLY A C 1
ATOM 600 O O . GLY A 1 67 ? 26.522 57.615 -12.482 1.00 18.49 68 GLY A O 1
ATOM 601 N N . GLN A 1 68 ? 24.951 56.003 -12.485 1.00 15.80 69 GLN A N 1
ATOM 602 C CA . GLN A 1 68 ? 23.957 56.801 -13.207 1.00 15.89 69 GLN A CA 1
ATOM 603 C C . GLN A 1 68 ? 22.811 57.243 -12.292 1.00 14.55 69 GLN A C 1
ATOM 604 O O . GLN A 1 68 ? 22.058 56.423 -11.772 1.00 14.38 69 GLN A O 1
ATOM 610 N N A GLU A 1 69 ? 22.689 58.551 -12.115 0.56 14.77 70 GLU A N 1
ATOM 611 N N B GLU A 1 69 ? 22.685 58.549 -12.092 0.44 14.12 70 GLU A N 1
ATOM 612 C CA A GLU A 1 69 ? 21.627 59.154 -11.322 0.56 15.39 70 GLU A CA 1
ATOM 613 C CA B GLU A 1 69 ? 21.637 59.066 -11.224 0.44 14.07 70 GLU A CA 1
ATOM 614 C C A GLU A 1 69 ? 20.260 58.701 -11.839 0.56 15.55 70 GLU A C 1
ATOM 615 C C B GLU A 1 69 ? 20.262 58.759 -11.809 0.44 14.64 70 GLU A C 1
ATOM 616 O O A GLU A 1 69 ? 20.058 58.594 -13.054 0.56 16.29 70 GLU A O 1
ATOM 617 O O B GLU A 1 69 ? 20.056 58.817 -13.025 0.44 14.91 70 GLU A O 1
ATOM 628 N N . PHE A 1 70 ? 19.330 58.420 -10.930 1.00 14.46 71 PHE A N 1
ATOM 629 C CA . PHE A 1 70 ? 17.977 58.041 -11.335 1.00 15.41 71 PHE A CA 1
ATOM 630 C C . PHE A 1 70 ? 16.930 58.502 -10.325 1.00 15.95 71 PHE A C 1
ATOM 631 O O . PHE A 1 70 ? 17.246 58.758 -9.166 1.00 16.01 71 PHE A O 1
ATOM 639 N N . ASP A 1 71 ? 15.683 58.621 -10.775 1.00 17.03 72 ASP A N 1
ATOM 640 C CA . ASP A 1 71 ? 14.582 58.979 -9.885 1.00 17.83 72 ASP A CA 1
ATOM 641 C C . ASP A 1 71 ? 14.131 57.780 -9.070 1.00 16.83 72 ASP A C 1
ATOM 642 O O . ASP A 1 71 ? 13.873 56.712 -9.622 1.00 18.19 72 ASP A O 1
ATOM 647 N N . GLU A 1 72 ? 14.029 57.967 -7.760 1.00 15.57 73 GLU A N 1
ATOM 648 C CA . GLU A 1 72 ? 13.549 56.923 -6.865 1.00 14.32 73 GLU A CA 1
ATOM 649 C C . GLU A 1 72 ? 12.408 57.463 -6.009 1.00 14.26 73 GLU A C 1
ATOM 650 O O . GLU A 1 72 ? 12.427 58.616 -5.586 1.00 16.01 73 GLU A O 1
ATOM 656 N N A THR A 1 73 ? 11.402 56.625 -5.783 0.74 14.63 74 THR A N 1
ATOM 657 N N B THR A 1 73 ? 11.410 56.625 -5.754 0.26 14.82 74 THR A N 1
ATOM 658 C CA A THR A 1 73 ? 10.395 56.915 -4.781 0.74 15.18 74 THR A CA 1
ATOM 659 C CA B THR A 1 73 ? 10.389 56.953 -4.768 0.26 15.43 74 THR A CA 1
ATOM 660 C C A THR A 1 73 ? 10.562 55.887 -3.677 0.74 14.16 74 THR A C 1
ATOM 661 C C B THR A 1 73 ? 10.422 55.917 -3.654 0.26 14.27 74 THR A C 1
ATOM 662 O O A THR A 1 73 ? 10.499 54.682 -3.923 0.74 14.50 74 THR A O 1
ATOM 663 O O B THR A 1 73 ? 10.113 54.745 -3.870 0.26 14.36 74 THR A O 1
ATOM 670 N N . THR A 1 74 ? 10.804 56.358 -2.460 1.00 12.98 75 THR A N 1
ATOM 671 C CA . THR A 1 74 ? 11.052 55.448 -1.350 1.00 12.38 75 THR A CA 1
ATOM 672 C C . THR A 1 74 ? 9.771 54.752 -0.901 1.00 12.35 75 THR A C 1
ATOM 673 O O . THR A 1 74 ? 8.667 55.151 -1.287 1.00 13.37 75 THR A O 1
ATOM 677 N N . GLY A 1 75 ? 9.921 53.729 -0.062 1.00 12.15 76 GLY A N 1
ATOM 678 C CA . GLY A 1 75 ? 8.778 52.973 0.413 1.00 12.73 76 GLY A CA 1
ATOM 679 C C . GLY A 1 75 ? 7.741 53.814 1.123 1.00 12.89 76 GLY A C 1
ATOM 680 O O . GLY A 1 75 ? 6.548 53.526 1.046 1.00 13.80 76 GLY A O 1
ATOM 681 N N . ASP A 1 76 ? 8.202 54.845 1.822 1.00 12.28 77 ASP A N 1
ATOM 682 C CA . ASP A 1 76 ? 7.315 55.750 2.538 1.00 12.69 77 ASP A CA 1
ATOM 683 C C . ASP A 1 76 ? 6.813 56.900 1.666 1.00 12.86 77 ASP A C 1
ATOM 684 O O . ASP A 1 76 ? 6.024 57.722 2.129 1.00 14.93 77 ASP A O 1
ATOM 689 N N . GLY A 1 77 ? 7.277 56.968 0.419 1.00 12.94 78 GLY A N 1
ATOM 690 C CA . GLY A 1 77 ? 6.737 57.896 -0.558 1.00 14.24 78 GLY A CA 1
ATOM 691 C C . GLY A 1 77 ? 7.525 59.159 -0.849 1.00 15.29 78 GLY A C 1
ATOM 692 O O . GLY A 1 77 ? 6.992 60.074 -1.464 1.00 16.70 78 GLY A O 1
ATOM 693 N N . ARG A 1 78 ? 8.788 59.219 -0.439 1.00 14.74 79 ARG A N 1
ATOM 694 C CA . ARG A 1 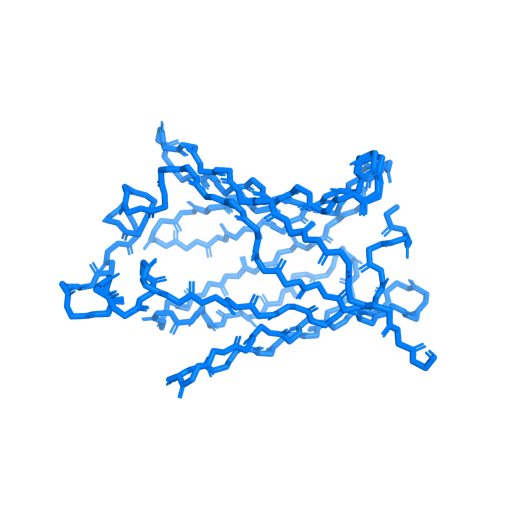78 ? 9.601 60.400 -0.727 1.00 14.81 79 ARG A CA 1
ATOM 695 C C . ARG A 1 78 ? 10.181 60.321 -2.133 1.00 15.56 79 ARG A C 1
ATOM 696 O O . ARG A 1 78 ? 10.697 59.287 -2.542 1.00 15.83 79 ARG A O 1
ATOM 704 N N . LYS A 1 79 ? 10.117 61.425 -2.866 1.00 17.01 80 LYS A N 1
ATOM 705 C CA . LYS A 1 79 ? 10.706 61.495 -4.194 1.00 18.51 80 LYS A CA 1
ATOM 706 C C . LYS A 1 79 ? 12.133 61.997 -4.059 1.00 18.00 80 LYS A C 1
ATOM 707 O O . LYS A 1 79 ? 12.367 63.084 -3.524 1.00 20.46 80 LYS A O 1
ATOM 713 N N . ILE A 1 80 ? 13.085 61.203 -4.533 1.00 15.84 81 ILE A N 1
ATOM 714 C CA . ILE A 1 80 ? 14.491 61.531 -4.375 1.00 15.46 81 ILE A CA 1
ATOM 715 C C . ILE A 1 80 ? 15.273 61.237 -5.653 1.00 14.23 81 ILE A C 1
ATOM 716 O O . ILE A 1 80 ? 14.768 60.587 -6.573 1.00 15.13 81 ILE A O 1
ATOM 721 N N A LYS A 1 81 ? 16.503 61.738 -5.700 0.60 14.20 82 LYS A N 1
ATOM 722 N N B LYS A 1 81 ? 16.507 61.726 -5.716 0.40 13.51 82 LYS A N 1
ATOM 723 C CA A LYS A 1 81 ? 17.424 61.443 -6.785 0.60 14.64 82 LYS A CA 1
ATOM 724 C CA B LYS A 1 81 ? 17.391 61.421 -6.835 0.40 13.13 82 LYS A CA 1
ATOM 725 C C A LYS A 1 81 ? 18.508 60.562 -6.206 0.60 12.98 82 LYS A C 1
ATOM 726 C C B LYS A 1 81 ? 18.565 60.617 -6.301 0.40 12.19 82 LYS A C 1
ATOM 727 O O A LYS A 1 81 ? 19.145 60.924 -5.217 0.60 13.61 82 LYS A O 1
ATOM 728 O O B LYS A 1 81 ? 19.315 61.087 -5.448 0.40 12.21 82 LYS A O 1
ATOM 739 N N . THR A 1 82 ? 18.717 59.406 -6.821 1.00 12.31 83 THR A N 1
ATOM 740 C CA . THR A 1 82 ? 19.628 58.424 -6.267 1.00 11.62 83 THR A CA 1
ATOM 741 C C . THR A 1 82 ? 20.753 58.086 -7.219 1.00 11.31 83 THR A C 1
ATOM 742 O O . THR A 1 82 ? 20.545 57.989 -8.428 1.00 12.38 83 THR A O 1
ATOM 746 N N . THR A 1 83 ? 21.953 57.926 -6.666 1.00 11.50 84 THR A N 1
ATOM 747 C CA . THR A 1 83 ? 23.085 57.432 -7.430 1.00 12.25 84 THR A CA 1
ATOM 748 C C . THR A 1 83 ? 23.758 56.317 -6.652 1.00 11.88 84 THR A C 1
ATOM 749 O O . THR A 1 83 ? 24.067 56.467 -5.468 1.00 12.50 84 THR A O 1
ATOM 753 N N . CYS A 1 84 ? 23.983 55.196 -7.322 1.00 12.10 85 CYS A N 1
ATOM 754 C CA . CYS A 1 84 ? 24.592 54.042 -6.683 1.00 12.30 85 CYS A CA 1
ATOM 755 C C . CYS A 1 84 ? 26.006 53.820 -7.203 1.00 14.58 85 CYS A C 1
ATOM 756 O O . CYS A 1 84 ? 26.274 53.972 -8.401 1.00 16.57 85 CYS A O 1
ATOM 759 N N A LYS A 1 85 ? 26.906 53.467 -6.288 0.52 13.82 86 LYS A N 1
ATOM 760 N N B LYS A 1 85 ? 26.916 53.464 -6.307 0.48 14.26 86 LYS A N 1
ATOM 761 C CA A LYS A 1 85 ? 28.314 53.250 -6.609 0.52 15.42 86 LYS A CA 1
ATOM 762 C CA B LYS A 1 85 ? 28.284 53.182 -6.712 0.48 16.03 86 LYS A CA 1
ATOM 763 C C A LYS A 1 85 ? 28.832 51.991 -5.928 0.52 15.14 86 LYS A C 1
ATOM 764 C C B LYS A 1 85 ? 28.826 51.989 -5.950 0.48 15.50 86 LYS A C 1
ATOM 765 O O A LYS A 1 85 ? 28.247 51.521 -4.948 0.52 15.01 86 LYS A O 1
ATOM 766 O O B LYS A 1 85 ? 28.256 51.568 -4.939 0.48 15.36 86 LYS A O 1
ATOM 776 N N . ILE A 1 86 ? 29.928 51.443 -6.448 1.00 16.22 87 ILE A N 1
ATOM 777 C CA . ILE A 1 86 ? 30.582 50.311 -5.815 1.00 17.68 87 ILE A CA 1
ATOM 778 C C . ILE A 1 86 ? 31.842 50.820 -5.144 1.00 17.70 87 ILE A C 1
ATOM 779 O O . ILE A 1 86 ? 32.625 51.544 -5.759 1.00 19.54 87 ILE A O 1
ATOM 784 N N . ASP A 1 87 ? 32.030 50.456 -3.883 1.00 17.09 88 ASP A N 1
ATOM 785 C CA . ASP A 1 87 ? 33.259 50.768 -3.168 1.00 19.24 88 ASP A CA 1
ATOM 786 C C . ASP A 1 87 ? 33.778 49.480 -2.546 1.00 17.51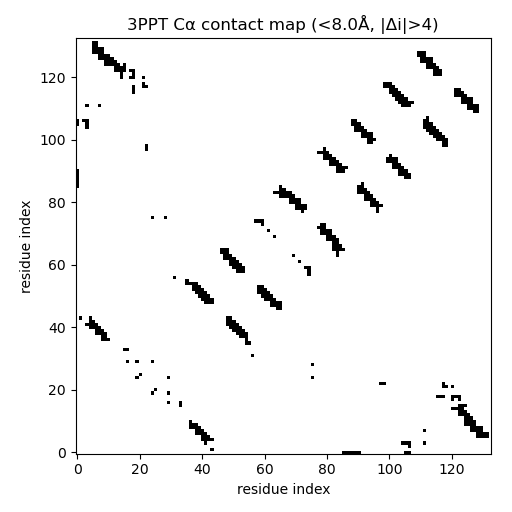 88 ASP A C 1
ATOM 787 O O . ASP A 1 87 ? 33.411 49.124 -1.416 1.00 17.28 88 ASP A O 1
ATOM 792 N N . GLY A 1 88 ? 34.596 48.761 -3.312 1.00 17.49 89 GLY A N 1
ATOM 793 C CA . GLY A 1 88 ? 35.119 47.481 -2.885 1.00 17.36 89 GLY A CA 1
ATOM 794 C C . GLY A 1 88 ? 34.007 46.500 -2.588 1.00 15.72 89 GLY A C 1
ATOM 795 O O . GLY A 1 88 ? 33.253 46.109 -3.478 1.00 16.96 89 GLY A O 1
ATOM 796 N N . ASN A 1 89 ? 33.915 46.109 -1.321 1.00 14.16 90 ASN A N 1
ATOM 797 C CA . ASN A 1 89 ? 32.924 45.145 -0.861 1.00 13.85 90 ASN A CA 1
ATOM 798 C C . ASN A 1 89 ? 31.501 45.703 -0.787 1.00 13.45 90 ASN A C 1
ATOM 799 O O . ASN A 1 89 ? 30.543 44.935 -0.703 1.00 14.20 90 ASN A O 1
ATOM 804 N N . ALA A 1 90 ? 31.359 47.026 -0.804 1.00 12.95 91 ALA A N 1
ATOM 805 C CA . ALA A 1 90 ? 30.070 47.669 -0.552 1.00 12.85 91 ALA A CA 1
ATOM 806 C C . ALA A 1 90 ? 29.440 48.276 -1.795 1.00 12.81 91 ALA A C 1
ATOM 807 O O . ALA A 1 90 ? 30.140 48.727 -2.705 1.00 13.68 91 ALA A O 1
ATOM 809 N N . MET A 1 91 ? 28.107 48.308 -1.813 1.00 11.60 92 MET A N 1
ATOM 810 C CA . MET A 1 91 ? 27.384 49.090 -2.796 1.00 11.55 92 MET A CA 1
ATOM 811 C C . MET A 1 91 ? 26.686 50.193 -2.013 1.00 10.63 92 MET A C 1
ATOM 812 O O . MET A 1 91 ? 25.967 49.924 -1.045 1.00 11.45 92 MET A O 1
ATOM 817 N N . ILE A 1 92 ? 26.914 51.435 -2.428 1.00 10.82 93 ILE A N 1
ATOM 818 C CA . ILE A 1 92 ? 26.405 52.609 -1.728 1.00 11.73 93 ILE A CA 1
ATOM 819 C C . ILE A 1 92 ? 25.315 53.282 -2.544 1.00 11.78 93 ILE A C 1
ATOM 820 O O . ILE A 1 92 ? 25.528 53.603 -3.713 1.00 12.64 93 ILE A O 1
ATOM 825 N N . GLN A 1 93 ? 24.170 53.521 -1.914 1.00 10.79 94 GLN A N 1
ATOM 826 C CA . GLN A 1 93 ? 23.014 54.142 -2.552 1.00 11.95 94 GLN A CA 1
ATOM 827 C C . GLN A 1 93 ? 22.885 55.544 -1.944 1.00 11.93 94 GLN A C 1
ATOM 828 O O . GLN A 1 93 ? 22.426 55.707 -0.812 1.00 12.36 94 GLN A O 1
ATOM 834 N N A ASP A 1 94 ? 23.287 56.556 -2.710 0.36 10.94 95 ASP A N 1
ATOM 835 N N B ASP A 1 94 ? 23.299 56.553 -2.705 0.35 11.76 95 ASP A N 1
ATOM 836 N N C ASP A 1 94 ? 23.350 56.544 -2.686 0.29 12.33 95 ASP A N 1
ATOM 837 C CA A ASP A 1 94 ? 23.322 57.935 -2.231 0.36 10.65 95 ASP A CA 1
ATOM 838 C CA B ASP A 1 94 ? 23.316 57.927 -2.218 0.35 12.25 95 ASP A CA 1
ATOM 839 C CA C ASP A 1 94 ? 23.301 57.925 -2.231 0.29 13.24 95 ASP A CA 1
ATOM 840 C C A ASP A 1 94 ? 22.077 58.699 -2.672 0.36 11.04 95 ASP A C 1
ATOM 841 C C B ASP A 1 94 ? 22.066 58.673 -2.669 0.35 11.94 95 ASP A C 1
ATOM 842 C C C ASP A 1 94 ? 21.992 58.552 -2.666 0.29 12.36 95 ASP A C 1
ATOM 843 O O A ASP A 1 94 ? 21.874 58.936 -3.859 0.36 11.44 95 ASP A O 1
ATOM 844 O O B ASP A 1 94 ? 21.848 58.870 -3.862 0.35 12.39 95 ASP A O 1
ATOM 845 O O C ASP A 1 94 ? 21.654 58.535 -3.846 0.29 12.34 95 ASP A O 1
ATOM 858 N N . GLN A 1 95 ? 21.250 59.086 -1.706 1.00 11.58 96 GLN A N 1
ATOM 859 C CA . GLN A 1 95 ? 19.943 59.659 -1.990 1.00 11.65 96 GLN A CA 1
ATOM 860 C C . GLN A 1 95 ? 19.900 61.150 -1.708 1.00 12.01 96 GLN A C 1
ATOM 861 O O . GLN A 1 95 ? 20.252 61.589 -0.615 1.00 13.56 96 GLN A O 1
ATOM 867 N N . LYS A 1 96 ? 19.453 61.922 -2.696 1.00 12.70 97 LYS A N 1
ATOM 868 C CA . LYS A 1 96 ? 19.322 63.369 -2.561 1.00 13.73 97 LYS A CA 1
ATOM 869 C C . LYS A 1 96 ? 17.855 63.752 -2.508 1.00 15.34 97 LYS A C 1
ATOM 870 O O . LYS A 1 96 ? 17.074 63.388 -3.382 1.00 16.59 97 LYS A O 1
ATOM 876 N N . GLY A 1 97 ? 17.489 64.511 -1.489 1.00 16.30 98 GLY A N 1
ATOM 877 C CA . GLY A 1 97 ? 16.127 64.977 -1.355 1.00 18.10 98 GLY A CA 1
ATOM 878 C C . GLY A 1 97 ? 16.000 65.746 -0.067 1.00 19.29 98 GLY A C 1
ATOM 879 O O . GLY A 1 97 ? 16.959 66.364 0.392 1.00 19.43 98 GLY A O 1
ATOM 880 N N A SER A 1 98 ? 14.812 65.713 0.524 0.48 20.21 99 SER A N 1
ATOM 881 N N B SER A 1 98 ? 14.814 65.703 0.526 0.52 20.16 99 SER A N 1
ATOM 882 C CA A SER A 1 98 ? 14.570 66.406 1.782 0.48 21.34 99 SER A CA 1
ATOM 883 C CA B SER A 1 98 ? 14.579 66.399 1.778 0.52 21.34 99 SER A CA 1
ATOM 884 C C A SER A 1 98 ? 14.026 65.433 2.821 0.48 20.82 99 SER A C 1
ATOM 885 C C B SER A 1 98 ? 14.030 65.428 2.814 0.52 20.84 99 SER A C 1
ATOM 886 O O A SER A 1 98 ? 12.815 65.232 2.919 0.48 21.08 99 SER A O 1
ATOM 887 O O B SER A 1 98 ? 12.820 65.219 2.901 0.52 21.12 99 SER A O 1
ATOM 892 N N . PRO A 1 99 ? 14.922 64.826 3.613 1.00 19.80 100 PRO A N 1
ATOM 893 C CA . PRO A 1 99 ? 16.374 65.040 3.631 1.00 18.24 100 PRO A CA 1
ATOM 894 C C . PRO A 1 99 ? 17.182 64.094 2.729 1.00 16.84 100 PRO A C 1
ATOM 895 O O . PRO A 1 99 ? 16.646 63.171 2.111 1.00 17.25 100 PRO A O 1
ATOM 899 N N . ASP A 1 100 ? 18.491 64.332 2.676 1.00 15.46 101 ASP A N 1
ATOM 900 C CA . ASP A 1 100 ? 19.419 63.412 2.029 1.00 14.45 101 ASP A CA 1
ATOM 901 C C . ASP A 1 100 ? 19.628 62.201 2.929 1.00 13.40 101 ASP A C 1
ATOM 902 O O . ASP A 1 100 ? 19.513 62.295 4.150 1.00 14.79 101 ASP A O 1
ATOM 907 N N A SER A 1 101 ? 19.993 61.080 2.326 0.57 12.10 102 SER A N 1
ATOM 908 N N B SER A 1 101 ? 19.883 61.052 2.305 0.43 12.48 102 SER A N 1
ATOM 909 C CA A SER A 1 101 ? 20.301 59.893 3.094 0.57 12.37 102 SER A CA 1
ATOM 910 C CA B SER A 1 101 ? 20.252 59.822 3.003 0.43 12.72 102 SER A CA 1
ATOM 911 C C A SER A 1 101 ? 21.315 59.033 2.349 0.57 12.20 102 SER A C 1
ATOM 912 C C B SER A 1 101 ? 21.355 59.128 2.233 0.43 12.05 102 SER A C 1
ATOM 913 O O A SER A 1 101 ? 21.377 59.063 1.117 0.57 12.08 102 SER A O 1
ATOM 914 O O B SER A 1 101 ? 21.581 59.410 1.056 0.43 12.57 102 SER A O 1
ATOM 919 N N A ILE A 1 102 ? 22.116 58.287 3.103 0.57 12.02 103 ILE A N 1
ATOM 920 N N B ILE A 1 102 ? 22.017 58.192 2.896 0.43 10.92 103 ILE A N 1
ATOM 921 C CA A ILE A 1 102 ? 23.080 57.355 2.530 0.57 12.72 103 ILE A CA 1
ATOM 922 C CA B ILE A 1 102 ? 22.963 57.317 2.227 0.43 10.61 103 ILE A CA 1
ATOM 923 C C A ILE A 1 102 ? 22.749 55.940 2.987 0.57 11.54 103 ILE A C 1
ATOM 924 C C B ILE A 1 102 ? 22.861 55.899 2.808 0.43 10.28 103 ILE A C 1
ATOM 925 O O A ILE A 1 102 ? 22.626 55.683 4.184 0.57 11.28 103 ILE A O 1
ATOM 926 O O B ILE A 1 102 ? 23.048 55.685 4.007 0.43 11.27 103 ILE A O 1
ATOM 935 N N A LEU A 1 103 ? 22.605 55.029 2.027 0.57 11.30 104 LEU A N 1
ATOM 936 N N B LEU A 1 103 ? 22.524 54.942 1.944 0.43 9.09 104 LEU A N 1
ATOM 937 C CA A LEU A 1 103 ? 22.316 53.628 2.311 0.57 12.10 104 LEU A CA 1
ATOM 938 C CA B LEU A 1 103 ? 22.256 53.563 2.356 0.43 8.96 104 LEU A CA 1
ATOM 939 C C A LEU A 1 103 ? 23.463 52.785 1.775 0.57 12.03 104 LEU A C 1
ATOM 940 C C B LEU A 1 103 ? 23.336 52.634 1.814 0.43 9.75 104 LEU A C 1
ATOM 941 O O A LEU A 1 103 ? 23.778 52.837 0.586 0.57 13.98 104 LEU A O 1
ATOM 942 O O B LEU A 1 103 ? 23.470 52.465 0.603 0.43 10.11 104 LEU A O 1
ATOM 951 N N A SER A 1 104 ? 24.089 52.006 2.645 0.57 10.42 105 SER A N 1
ATOM 952 N N B SER A 1 104 ? 24.089 52.013 2.710 0.43 9.80 105 SER A N 1
ATOM 953 C CA A SER A 1 104 ? 25.155 51.115 2.213 0.57 9.91 105 SER A CA 1
ATOM 954 C CA B SER A 1 104 ? 25.159 51.110 2.312 0.43 10.69 105 SER A CA 1
ATOM 955 C C A SER A 1 104 ? 24.774 49.666 2.477 0.57 10.36 105 SER A C 1
ATOM 956 C C B SER A 1 104 ? 24.726 49.654 2.472 0.43 10.63 105 SER A C 1
ATOM 95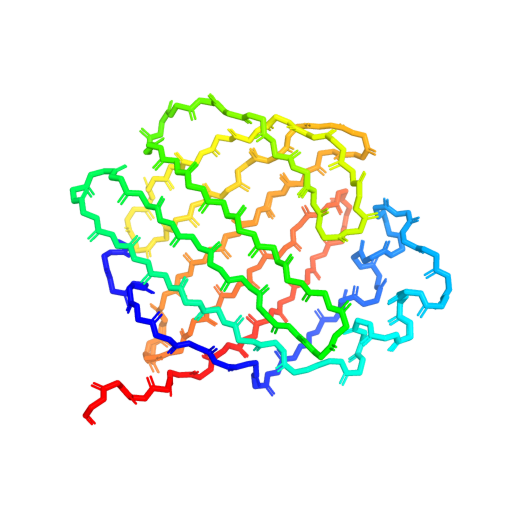7 O O A SER A 1 104 ? 24.103 49.362 3.465 0.57 11.77 105 SER A O 1
ATOM 958 O O B SER A 1 104 ? 23.959 49.334 3.380 0.43 11.27 105 SER A O 1
ATOM 963 N N . ARG A 1 105 ? 25.210 48.781 1.590 1.00 10.54 106 ARG A N 1
ATOM 964 C CA . ARG A 1 105 ? 24.995 47.341 1.742 1.00 10.53 106 ARG A CA 1
ATOM 965 C C . ARG A 1 105 ? 26.317 46.646 1.496 1.00 10.55 106 ARG A C 1
ATOM 966 O O . ARG A 1 105 ? 27.016 46.956 0.540 1.00 11.55 106 ARG A O 1
ATOM 974 N N . GLU A 1 106 ? 26.658 45.695 2.353 1.00 11.86 107 GLU A N 1
ATOM 975 C CA . GLU A 1 106 ? 27.824 44.868 2.081 1.00 12.83 107 GLU A CA 1
ATOM 976 C C . GLU A 1 106 ? 27.670 43.558 2.823 1.00 13.42 107 GLU A C 1
ATOM 977 O O . GLU A 1 106 ? 27.050 43.504 3.880 1.00 14.94 107 GLU A O 1
ATOM 983 N N . VAL A 1 107 ? 28.242 42.499 2.260 1.00 13.08 108 VAL A N 1
ATOM 984 C CA . VAL A 1 107 ? 28.183 41.189 2.898 1.00 14.21 108 VAL A CA 1
ATOM 985 C C . VAL A 1 107 ? 29.437 40.970 3.729 1.00 15.81 108 VAL A C 1
ATOM 986 O O . VAL A 1 107 ? 30.566 41.129 3.240 1.00 16.76 108 VAL A O 1
ATOM 990 N N A LYS A 1 108 ? 29.220 40.657 5.004 0.53 16.85 109 LYS A N 1
ATOM 991 N N B LYS A 1 108 ? 29.249 40.601 4.988 0.47 16.45 109 LYS A N 1
ATOM 992 C CA A LYS A 1 108 ? 30.289 40.421 5.962 0.53 18.73 109 LYS A CA 1
ATOM 993 C CA B LYS A 1 108 ? 30.367 40.217 5.833 0.47 17.92 109 LYS A CA 1
ATOM 994 C C A LYS A 1 108 ? 29.934 39.162 6.731 0.53 18.36 109 LYS A C 1
ATOM 995 C C B LYS A 1 108 ? 30.051 38.882 6.473 0.47 17.13 109 LYS A C 1
ATOM 996 O O A LYS A 1 108 ? 28.834 39.066 7.279 0.53 17.50 109 LYS A O 1
ATOM 997 O O B LYS A 1 108 ? 29.027 38.745 7.149 0.47 17.10 109 LYS A O 1
ATOM 1006 N N A ASP A 1 109 ? 30.855 38.199 6.766 0.53 18.85 110 ASP A N 1
ATOM 1007 N N B ASP A 1 109 ? 30.925 37.899 6.247 0.47 16.66 110 ASP A N 1
ATOM 1008 C CA A ASP A 1 109 ? 30.625 36.935 7.461 0.53 18.76 110 ASP A CA 1
ATOM 1009 C CA B ASP A 1 109 ? 30.728 36.551 6.768 0.47 17.25 110 ASP A CA 1
ATOM 1010 C C A ASP A 1 109 ? 29.308 36.277 7.012 0.53 17.91 110 ASP A C 1
ATOM 1011 C C B ASP A 1 109 ? 29.338 36.025 6.433 0.47 17.11 110 ASP A C 1
ATOM 1012 O O A ASP A 1 109 ? 28.589 35.686 7.819 0.53 18.92 110 ASP A O 1
ATOM 1013 O O B ASP A 1 109 ? 28.670 35.397 7.255 0.47 17.96 110 ASP A O 1
ATOM 1022 N N A GLY A 1 110 ? 28.999 36.400 5.721 0.53 16.72 111 GLY A N 1
ATOM 1023 N N B GLY A 1 110 ? 28.903 36.299 5.213 0.47 16.39 111 GLY A N 1
ATOM 1024 C CA A GLY A 1 110 ? 27.835 35.746 5.133 0.53 16.27 111 GLY A CA 1
ATOM 1025 C CA B GLY A 1 110 ? 27.642 35.771 4.745 0.47 16.10 111 GLY A CA 1
ATOM 1026 C C A GLY A 1 110 ? 26.507 36.488 5.207 0.53 15.51 111 GLY A C 1
ATOM 1027 C C B GLY A 1 110 ? 26.391 36.550 5.114 0.47 15.56 111 GLY A C 1
ATOM 1028 O O A GLY A 1 110 ? 25.528 36.073 4.599 0.53 16.29 111 GLY A O 1
ATOM 1029 O O B GLY A 1 110 ? 25.319 36.198 4.634 0.47 16.58 111 GLY A O 1
ATOM 1030 N N . LYS A 1 111 ? 26.493 37.584 5.954 1.00 15.07 112 LYS A N 1
ATOM 1031 C CA . LYS A 1 111 ? 25.295 38.379 6.228 1.00 14.83 112 LYS A CA 1
ATOM 1032 C C . LYS A 1 111 ? 25.361 39.754 5.601 1.00 12.89 112 LYS A C 1
ATOM 1033 O O . LYS A 1 111 ? 26.420 40.369 5.554 1.00 13.54 112 LYS A O 1
ATOM 1039 N N . MET A 1 112 ? 24.224 40.234 5.111 1.00 12.14 113 MET A N 1
ATOM 1040 C CA . MET A 1 112 ? 24.199 41.558 4.512 1.00 11.52 113 MET A CA 1
ATOM 1041 C C . MET A 1 112 ? 23.965 42.597 5.586 1.00 11.34 113 MET A C 1
ATOM 1042 O O . MET A 1 112 ? 22.941 42.571 6.270 1.00 12.15 113 MET A O 1
ATOM 1047 N N . HIS A 1 113 ? 24.934 43.492 5.744 1.00 11.06 114 HIS A N 1
ATOM 1048 C CA . HIS A 1 113 ? 24.794 44.634 6.636 1.00 11.70 114 HIS A CA 1
ATOM 1049 C C . HIS A 1 113 ? 24.336 45.823 5.822 1.00 11.04 114 HIS A C 1
ATOM 1050 O O . HIS A 1 113 ? 25.031 46.255 4.906 1.00 11.76 114 HIS A O 1
ATOM 1057 N N . MET A 1 114 ? 23.153 46.331 6.159 1.00 10.71 115 MET A N 1
ATOM 1058 C CA . MET A 1 114 ? 22.620 47.529 5.538 1.00 10.63 115 MET A CA 1
ATOM 1059 C C . MET A 1 114 ? 22.667 48.650 6.564 1.00 11.54 115 MET A C 1
ATOM 1060 O O . MET A 1 114 ? 22.053 48.553 7.623 1.00 13.03 115 MET A O 1
ATOM 1065 N N . ILE A 1 115 ? 23.423 49.702 6.254 1.00 10.66 116 ILE A N 1
ATOM 1066 C CA . ILE A 1 115 ? 23.550 50.846 7.148 1.00 11.60 116 ILE A CA 1
ATOM 1067 C C . ILE A 1 115 ? 22.860 52.037 6.512 1.00 11.14 116 ILE A C 1
ATOM 1068 O O . ILE A 1 115 ? 23.139 52.388 5.366 1.00 12.44 116 ILE A O 1
ATOM 1073 N N . LEU A 1 116 ? 21.927 52.627 7.252 1.00 11.19 117 LEU A N 1
ATOM 1074 C CA . LEU A 1 116 ? 21.134 53.746 6.765 1.00 11.08 117 LEU A CA 1
ATOM 1075 C C . LEU A 1 116 ? 21.492 54.969 7.577 1.00 11.27 117 LEU A C 1
ATOM 1076 O O . LEU A 1 116 ? 21.367 54.959 8.803 1.00 12.52 117 LEU A O 1
ATOM 1081 N N A LYS A 1 117 ? 21.933 56.014 6.889 0.49 11.65 118 LYS A N 1
ATOM 1082 N N B LYS A 1 117 ? 21.935 56.024 6.904 0.51 11.93 118 LYS A N 1
ATOM 1083 C CA A LYS A 1 117 ? 22.326 57.257 7.540 0.49 12.47 118 LYS A CA 1
ATOM 1084 C CA B LYS A 1 117 ? 22.326 57.248 7.598 0.51 12.99 118 LYS A CA 1
ATOM 1085 C C A LYS A 1 117 ? 21.431 58.401 7.083 0.49 12.44 118 LYS A C 1
ATOM 1086 C C B LYS A 1 117 ? 21.557 58.464 7.093 0.51 12.74 118 LYS A C 1
ATOM 1087 O O A LYS A 1 117 ? 21.116 58.520 5.898 0.49 12.53 118 LYS A O 1
ATOM 1088 O O B LYS A 1 117 ? 21.457 58.696 5.887 0.51 12.92 118 LYS A O 1
ATOM 1099 N N . VAL A 1 118 ? 21.017 59.237 8.029 1.00 13.01 119 VAL A N 1
ATOM 1100 C CA . VAL A 1 118 ? 20.311 60.468 7.704 1.00 14.46 119 VAL A CA 1
ATOM 1101 C C . VAL A 1 118 ? 20.622 61.443 8.823 1.00 16.42 119 VAL A C 1
ATOM 1102 O O . VAL A 1 118 ? 20.547 61.081 9.995 1.00 17.18 119 VAL A O 1
ATOM 1106 N N . ASN A 1 119 ? 21.004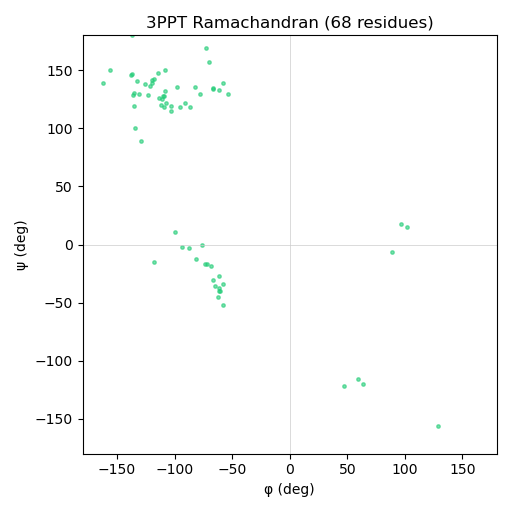 62.667 8.466 1.00 17.47 120 ASN A N 1
ATOM 1107 C CA . ASN A 1 119 ? 21.389 63.652 9.458 1.00 20.00 120 ASN A CA 1
ATOM 1108 C C . ASN A 1 119 ? 22.351 63.009 10.448 1.00 20.46 120 ASN A C 1
ATOM 1109 O O . ASN A 1 119 ? 23.371 62.462 10.042 1.00 20.51 120 ASN A O 1
ATOM 1114 N N . ASP A 1 120 ? 22.003 63.008 11.730 1.00 21.40 121 ASP A N 1
ATOM 1115 C CA . ASP A 1 120 ? 22.877 62.410 12.733 1.00 21.61 121 ASP A CA 1
ATOM 1116 C C . ASP A 1 120 ? 22.482 61.006 13.171 1.00 21.48 121 ASP A C 1
ATOM 1117 O O . ASP A 1 120 ? 23.023 60.484 14.145 1.00 22.46 121 ASP A O 1
ATOM 1122 N N . VAL A 1 121 ? 21.547 60.400 12.452 1.00 18.82 122 VAL A N 1
ATOM 1123 C CA . VAL A 1 121 ? 21.035 59.091 12.812 1.00 18.50 122 VAL A CA 1
ATOM 1124 C C . VAL A 1 121 ? 21.746 58.022 11.995 1.00 16.45 122 VAL A C 1
ATOM 1125 O O . VAL A 1 121 ? 21.943 58.179 10.785 1.00 16.08 122 VAL A O 1
ATOM 1129 N N . VAL A 1 122 ? 22.144 56.947 12.667 1.00 16.01 123 VAL A N 1
ATOM 1130 C CA . VAL A 1 122 ? 22.670 55.771 11.989 1.00 15.97 123 VAL A CA 1
ATOM 1131 C C . VAL A 1 122 ? 21.832 54.572 12.389 1.00 15.37 123 VAL A C 1
ATOM 1132 O O . VAL A 1 122 ? 21.589 54.340 13.576 1.00 17.41 123 VAL A O 1
ATOM 1136 N N . CYS A 1 123 ? 21.368 53.833 11.388 1.00 12.94 124 CYS A N 1
ATOM 1137 C CA . CYS A 1 123 ? 20.569 52.640 11.618 1.00 11.41 124 CYS A CA 1
ATOM 1138 C C . CYS A 1 123 ? 21.283 51.463 10.978 1.00 11.40 124 CYS A C 1
ATOM 1139 O O . CYS A 1 123 ? 21.791 51.577 9.861 1.00 11.92 124 CYS A O 1
ATOM 1142 N N . THR A 1 124 ? 21.330 50.341 11.688 1.00 11.40 125 THR A N 1
ATOM 1143 C CA . THR A 1 124 ? 21.981 49.143 11.167 1.00 12.18 125 THR A CA 1
ATOM 1144 C C . THR A 1 124 ? 20.973 48.020 11.087 1.00 12.17 125 THR A C 1
ATOM 1145 O O . THR A 1 124 ? 20.353 47.667 12.086 1.00 13.68 125 THR A O 1
ATOM 1149 N N A ARG A 1 125 ? 20.836 47.437 9.900 0.76 11.40 126 ARG A N 1
ATOM 1150 N N B ARG A 1 125 ? 20.785 47.505 9.877 0.24 11.77 126 ARG A N 1
ATOM 1151 C CA A ARG A 1 125 ? 19.928 46.322 9.675 0.76 11.69 126 ARG A CA 1
ATOM 1152 C CA B ARG A 1 125 ? 19.924 46.361 9.634 0.24 11.54 126 ARG A CA 1
ATOM 1153 C C A ARG A 1 125 ? 20.669 45.172 9.020 0.76 11.66 126 ARG A C 1
ATOM 1154 C C B ARG A 1 125 ? 20.827 45.209 9.222 0.24 11.36 126 ARG A C 1
ATOM 1155 O O A ARG A 1 125 ? 21.305 45.333 7.972 0.76 12.60 126 ARG A O 1
ATOM 1156 O O B ARG A 1 125 ? 21.773 45.400 8.456 0.24 10.85 126 ARG A O 1
ATOM 1171 N N A ILE A 1 126 ? 20.596 44.013 9.662 0.76 10.85 127 ILE A N 1
ATOM 1172 N N B ILE A 1 126 ? 20.555 44.019 9.743 0.24 11.80 127 ILE A N 1
ATOM 1173 C CA A ILE A 1 126 ? 21.376 42.868 9.238 0.76 11.24 127 ILE A CA 1
ATOM 1174 C CA B ILE A 1 126 ? 21.343 42.849 9.381 0.24 12.62 127 ILE A CA 1
ATOM 1175 C C A ILE A 1 126 ? 20.412 41.820 8.717 0.76 10.93 127 ILE A C 1
ATOM 1176 C C B ILE A 1 126 ? 20.434 41.778 8.800 0.24 12.75 127 ILE A C 1
ATOM 1177 O O A ILE A 1 126 ? 19.406 41.512 9.357 0.76 11.27 127 ILE A O 1
ATOM 1178 O O B ILE A 1 126 ? 19.436 41.399 9.412 0.24 12.97 127 ILE A O 1
ATOM 1187 N N A TYR A 1 127 ? 20.716 41.327 7.521 0.76 11.44 128 TYR A N 1
ATOM 1188 N N B TYR A 1 127 ? 20.781 41.307 7.607 0.24 12.83 128 TYR A N 1
ATOM 1189 C CA A TYR A 1 127 ? 19.912 40.341 6.815 0.76 11.08 128 TYR A CA 1
ATOM 1190 C CA B TYR A 1 127 ? 19.972 40.328 6.894 0.24 12.49 128 TYR A CA 1
ATOM 1191 C C A TYR A 1 127 ? 20.671 39.026 6.674 0.76 11.77 128 TYR A C 1
ATOM 1192 C C B TYR A 1 127 ? 20.708 39.005 6.772 0.24 12.33 128 TYR A C 1
ATOM 1193 O O A TYR A 1 127 ? 21.880 39.023 6.410 0.76 12.33 128 TYR A O 1
ATOM 1194 O O B TYR A 1 127 ? 21.932 38.969 6.639 0.24 12.76 128 TYR A O 1
ATOM 1211 N N . LYS A 1 128 ? 19.947 37.919 6.820 1.00 11.56 129 LYS A N 1
ATOM 1212 C CA . LYS A 1 128 ? 20.494 36.584 6.630 1.00 12.67 129 LYS A CA 1
ATOM 1213 C C . LYS A 1 128 ? 20.136 36.137 5.219 1.00 11.07 129 LYS A C 1
ATOM 1214 O O . LYS A 1 128 ? 19.057 36.470 4.714 1.00 12.16 129 LYS A O 1
ATOM 1220 N N . ARG A 1 129 ? 21.017 35.381 4.568 1.00 11.54 130 ARG A N 1
ATOM 1221 C CA A ARG A 1 129 ? 20.735 34.905 3.224 0.50 11.80 130 ARG A CA 1
ATOM 1222 C CA B ARG A 1 129 ? 20.727 34.912 3.219 0.50 11.80 130 ARG A CA 1
ATOM 1223 C C . ARG A 1 129 ? 19.646 33.835 3.241 1.00 12.02 130 ARG A C 1
ATOM 1224 O O . ARG A 1 129 ? 19.608 32.984 4.140 1.00 13.50 130 ARG A O 1
ATOM 1239 N N . VAL A 1 130 ? 18.756 33.893 2.258 1.00 11.68 131 VAL A N 1
ATOM 1240 C CA . VAL A 1 130 ? 17.812 32.810 2.000 1.00 11.76 131 VAL A CA 1
ATOM 1241 C C . VAL A 1 130 ? 18.351 32.075 0.780 1.00 12.38 131 VAL A C 1
ATOM 1242 O O . VAL A 1 130 ? 18.512 32.671 -0.285 1.00 13.20 131 VAL A O 1
ATOM 1246 N N . ASP A 1 131 ? 18.670 30.792 0.931 1.00 12.79 132 ASP A N 1
ATOM 1247 C CA . ASP A 1 131 ? 19.220 30.041 -0.195 1.00 13.91 132 ASP A CA 1
ATOM 1248 C C . ASP A 1 131 ? 18.165 29.889 -1.291 1.00 14.93 132 ASP A C 1
ATOM 1249 O O . ASP A 1 131 ? 17.014 29.559 -1.013 1.00 16.76 132 ASP A O 1
ATOM 1254 N N . LEU A 1 132 ? 18.559 30.135 -2.535 1.00 15.89 133 LEU A N 1
ATOM 1255 C CA . LEU A 1 132 ? 17.659 30.003 -3.679 1.00 19.41 133 LEU A CA 1
ATOM 1256 C C . LEU A 1 132 ? 17.937 28.716 -4.446 1.00 23.03 133 LEU A C 1
ATOM 1257 O O . LEU A 1 132 ? 18.999 28.566 -5.046 1.00 24.23 133 LEU A O 1
ATOM 1262 N N . GLU A 1 133 ? 16.953 27.817 -4.444 1.00 27.19 134 GLU A N 1
ATOM 1263 C CA . GLU A 1 133 ? 17.069 26.464 -4.995 1.00 30.75 134 GLU A CA 1
ATOM 1264 C C . GLU A 1 133 ? 18.110 25.651 -4.231 1.00 33.16 134 GLU A C 1
ATOM 1265 O O . GLU A 1 133 ? 17.996 25.471 -3.015 1.00 34.75 134 GLU A O 1
#